Protein AF-A0A8J7J8T7-F1 (afdb_monomer_lite)

Secondary structure (DSSP, 8-state):
--------------------------------------S-----HHHHHHHHHHHHHHHS-HHHHHHHHHHHHHHTTTS-HHHHHHHHHHHHHHHT-

Foldseek 3Di:
DDDDDDDPDDDDDDDDDDDDDDDDDDDDDDPPPPPPPDPPPPPPVVVLVVLLVLLCVLVVDSVVSNVQLVVQCVVCVVDDSVVSSVVSVVVSVVVVD

Structure (mmCIF, N/CA/C/O backbone):
data_AF-A0A8J7J8T7-F1
#
_entry.id   AF-A0A8J7J8T7-F1
#
loop_
_atom_site.group_PDB
_atom_site.id
_atom_site.type_symbol
_atom_site.label_atom_id
_atom_site.label_alt_id
_atom_site.label_comp_id
_atom_site.label_asym_id
_atom_site.label_entity_id
_atom_site.label_seq_id
_atom_site.pdbx_PDB_ins_code
_atom_site.Cartn_x
_atom_site.Cartn_y
_atom_site.Cartn_z
_atom_site.occupancy
_atom_site.B_iso_or_equiv
_atom_site.auth_seq_id
_atom_site.auth_comp_id
_atom_site.auth_asym_id
_atom_site.auth_atom_id
_atom_site.pdbx_PDB_model_num
ATOM 1 N N . MET A 1 1 ? 16.157 19.737 -11.513 1.00 38.22 1 MET A N 1
ATOM 2 C CA . MET A 1 1 ? 15.101 19.174 -12.378 1.00 38.22 1 MET A CA 1
ATOM 3 C C . MET A 1 1 ? 13.889 18.863 -11.517 1.00 38.22 1 MET A C 1
ATOM 5 O O . MET A 1 1 ? 13.914 17.900 -10.766 1.00 38.22 1 MET A O 1
ATOM 9 N N . LEU A 1 2 ? 12.901 19.759 -11.533 1.00 46.69 2 LEU A N 1
ATOM 10 C CA . LEU A 1 2 ? 11.683 19.698 -10.722 1.00 46.69 2 LEU A CA 1
ATOM 11 C C . LEU A 1 2 ? 10.552 19.176 -11.610 1.00 46.69 2 LEU A C 1
ATOM 13 O O . LEU A 1 2 ? 10.173 19.848 -12.564 1.00 46.69 2 LEU A O 1
ATOM 17 N N . GLY A 1 3 ? 10.064 17.971 -11.321 1.00 41.59 3 GLY A N 1
ATOM 18 C CA . GLY A 1 3 ? 9.057 17.286 -12.126 1.00 41.59 3 GLY A CA 1
ATOM 19 C C . GLY A 1 3 ? 7.886 16.792 -11.282 1.00 41.59 3 GLY A C 1
ATOM 20 O O . GLY A 1 3 ? 7.960 15.721 -10.699 1.00 41.59 3 GLY A O 1
ATOM 21 N N . ILE A 1 4 ? 6.814 17.588 -11.280 1.00 47.59 4 ILE A N 1
ATOM 22 C CA . ILE A 1 4 ? 5.409 17.147 -11.298 1.00 47.59 4 ILE A CA 1
ATOM 23 C C . ILE A 1 4 ? 4.936 16.369 -10.051 1.00 47.59 4 ILE A C 1
ATOM 25 O O . ILE A 1 4 ? 4.730 15.158 -10.067 1.00 47.59 4 ILE A O 1
ATOM 29 N N . PHE A 1 5 ? 4.653 17.112 -8.976 1.00 44.53 5 PHE A N 1
ATOM 30 C CA . PHE A 1 5 ? 3.745 16.670 -7.914 1.00 44.53 5 PHE A CA 1
ATOM 31 C C . PHE A 1 5 ? 2.306 16.861 -8.394 1.00 44.53 5 PHE A C 1
ATOM 33 O O . PHE A 1 5 ? 1.832 17.986 -8.561 1.00 44.53 5 PHE A O 1
ATOM 40 N N . TRP A 1 6 ? 1.631 15.747 -8.660 1.00 51.50 6 TRP A N 1
ATOM 41 C CA . TRP A 1 6 ? 0.250 15.729 -9.114 1.00 51.50 6 TRP A CA 1
ATOM 42 C C . TRP A 1 6 ? -0.677 16.403 -8.094 1.00 51.50 6 TRP A C 1
ATOM 44 O O . 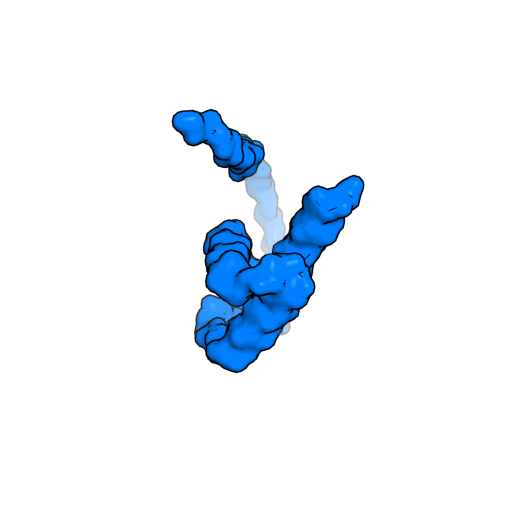TRP A 1 6 ? -0.785 16.025 -6.927 1.00 51.50 6 TRP A O 1
ATOM 54 N N . LEU A 1 7 ? -1.337 17.430 -8.606 1.00 51.16 7 LEU A N 1
ATOM 55 C CA . LEU A 1 7 ? -2.340 18.292 -8.019 1.00 51.16 7 LEU A CA 1
ATOM 56 C C . LEU A 1 7 ? -3.593 17.478 -7.632 1.00 51.16 7 LEU A C 1
ATOM 58 O O . LEU A 1 7 ? -4.456 17.219 -8.468 1.00 51.16 7 LEU A O 1
ATOM 62 N N . TRP A 1 8 ? -3.725 17.093 -6.361 1.00 51.00 8 TRP A N 1
ATOM 63 C CA . TRP A 1 8 ? -4.987 16.602 -5.782 1.00 51.00 8 TRP A CA 1
ATOM 64 C C . TRP A 1 8 ? -5.433 17.522 -4.638 1.00 51.00 8 TRP A C 1
ATOM 66 O O . TRP A 1 8 ? -5.570 17.127 -3.487 1.00 51.00 8 TRP A O 1
ATOM 76 N N . ALA A 1 9 ? -5.622 18.797 -4.971 1.00 47.22 9 ALA A N 1
ATOM 77 C CA . ALA A 1 9 ? -6.299 19.779 -4.135 1.00 47.22 9 ALA A CA 1
ATOM 78 C C . ALA A 1 9 ? -7.634 20.113 -4.808 1.00 47.22 9 ALA A C 1
ATOM 80 O O . ALA A 1 9 ? -7.730 21.047 -5.601 1.00 47.22 9 ALA A O 1
ATOM 81 N N . ARG A 1 10 ? -8.668 19.309 -4.542 1.00 40.34 10 ARG A N 1
ATOM 82 C CA . ARG A 1 10 ? -10.041 19.630 -4.945 1.00 40.34 10 ARG A CA 1
ATOM 83 C C . ARG A 1 10 ? -10.780 20.134 -3.714 1.00 40.34 10 ARG A C 1
ATOM 85 O O . ARG A 1 10 ? -11.130 19.361 -2.829 1.00 40.34 10 ARG A O 1
ATOM 92 N N . GLY A 1 11 ? -10.903 21.455 -3.639 1.00 46.94 11 GLY A N 1
ATOM 93 C CA . GLY A 1 11 ? -11.627 22.143 -2.583 1.00 46.94 11 GLY A CA 1
ATOM 94 C C . GLY A 1 11 ? -13.127 21.893 -2.667 1.00 46.94 11 GLY A C 1
ATOM 95 O O . GLY A 1 11 ? -13.685 21.894 -3.757 1.00 46.94 11 GLY A O 1
ATOM 96 N N . GLU A 1 12 ? -13.762 21.746 -1.507 1.00 45.97 12 GLU A N 1
ATOM 97 C CA . GLU A 1 12 ? -15.200 21.950 -1.320 1.00 45.97 12 GLU A CA 1
ATOM 98 C C . GLU A 1 12 ? -15.435 22.580 0.057 1.00 45.97 12 GLU A C 1
ATOM 100 O O . GLU A 1 12 ? -15.737 21.934 1.057 1.00 45.97 12 GLU A O 1
ATOM 105 N N . THR A 1 13 ? -15.249 23.896 0.111 1.00 53.19 13 THR A N 1
ATOM 106 C CA . THR A 1 13 ? -15.808 24.747 1.157 1.00 53.19 13 THR A CA 1
ATOM 107 C C . THR A 1 13 ? -17.225 25.136 0.752 1.00 53.19 13 THR A C 1
ATOM 109 O O . THR A 1 13 ? -17.391 26.015 -0.090 1.00 53.19 13 THR A O 1
ATOM 112 N N . LEU A 1 14 ? -18.251 24.557 1.374 1.00 46.75 14 LEU A N 1
ATOM 113 C CA . LEU A 1 14 ? -19.598 25.133 1.340 1.00 46.75 14 LEU A CA 1
ATOM 114 C C . LEU A 1 14 ? -20.198 25.185 2.746 1.00 46.75 14 LEU A C 1
ATOM 116 O O . LEU A 1 14 ? -20.831 24.267 3.256 1.00 46.75 14 LEU A O 1
ATOM 120 N N . LYS A 1 15 ? -19.951 26.339 3.364 1.00 51.56 15 LYS A N 1
ATOM 121 C CA . LYS A 1 15 ? -20.640 26.906 4.521 1.00 51.56 15 LYS A CA 1
ATOM 122 C C . LYS A 1 15 ? -21.918 27.592 4.003 1.00 51.56 15 LYS A C 1
ATOM 124 O O . LYS A 1 15 ? -21.784 28.496 3.184 1.00 51.56 15 LYS A O 1
ATOM 129 N N . ARG A 1 16 ? -23.110 27.216 4.490 1.00 44.50 16 ARG A N 1
ATOM 130 C CA . ARG A 1 16 ? -24.344 28.043 4.661 1.00 44.50 16 ARG A CA 1
ATOM 131 C C . ARG A 1 16 ? -25.492 27.109 5.084 1.00 44.50 16 ARG A C 1
ATOM 133 O O . ARG A 1 16 ? -25.858 26.222 4.333 1.00 44.50 16 ARG A O 1
ATOM 140 N N . GLN A 1 17 ? -25.847 27.053 6.372 1.00 47.84 17 GLN A N 1
ATOM 141 C CA . GLN A 1 17 ? -26.867 27.874 7.064 1.00 47.84 17 GLN A CA 1
ATOM 142 C C . GLN A 1 17 ? -28.280 27.780 6.463 1.00 47.84 17 GLN A C 1
ATOM 144 O O . GLN A 1 17 ? -28.476 28.202 5.330 1.00 47.84 17 GLN A O 1
ATOM 149 N N . GLY A 1 18 ? -29.265 27.330 7.264 1.00 41.84 18 GLY A N 1
ATOM 150 C CA . GLY A 1 18 ? -30.682 27.449 6.894 1.00 41.84 18 GLY A CA 1
ATOM 151 C C . GLY A 1 18 ? -31.732 26.621 7.662 1.00 41.84 18 GLY A C 1
ATOM 152 O O . GLY A 1 18 ? -32.372 25.789 7.047 1.00 41.84 18 GLY A O 1
ATOM 153 N N . ILE A 1 19 ? -31.949 26.916 8.952 1.00 49.03 19 ILE A N 1
ATOM 154 C CA . ILE A 1 19 ? -33.269 27.028 9.630 1.00 49.03 19 ILE A CA 1
ATOM 155 C C . ILE A 1 19 ? -34.146 25.770 9.897 1.00 49.03 19 ILE A C 1
ATOM 157 O O . ILE A 1 19 ? -34.708 25.138 9.012 1.00 49.03 19 ILE A O 1
ATOM 161 N N . SER A 1 20 ? -34.341 25.545 11.206 1.00 50.84 20 SER A N 1
ATOM 162 C CA . SER A 1 20 ? -35.512 25.070 11.968 1.00 50.84 20 SER A CA 1
ATOM 163 C C . SER A 1 20 ? -36.742 24.490 11.259 1.00 50.84 20 SER A C 1
ATOM 165 O O . SER A 1 20 ? -37.426 25.191 10.520 1.00 50.84 20 SER A O 1
ATOM 167 N N . ARG A 1 21 ? -37.195 23.330 11.761 1.00 46.78 21 ARG A N 1
ATOM 168 C CA . ARG A 1 21 ? -38.596 23.115 12.176 1.00 46.78 21 ARG A CA 1
ATOM 169 C C . ARG A 1 21 ? -38.672 22.080 13.300 1.00 46.78 21 ARG A C 1
ATOM 171 O O . ARG A 1 21 ? -38.215 20.951 13.166 1.00 46.78 21 ARG A O 1
ATOM 178 N N . GLN A 1 22 ? -39.224 22.527 14.424 1.00 50.53 22 GLN A N 1
ATOM 179 C CA . GLN A 1 22 ? -39.625 21.708 15.559 1.00 50.53 22 GLN A CA 1
ATOM 180 C C . GLN A 1 22 ? -40.704 20.711 15.122 1.00 50.53 22 GLN A C 1
ATOM 182 O O . GLN A 1 22 ? -41.619 21.064 14.381 1.00 50.53 22 GLN A O 1
ATOM 187 N N . GLY A 1 23 ? -40.598 19.482 15.617 1.00 46.69 23 GLY A N 1
ATOM 188 C CA . GLY A 1 23 ? -41.606 18.438 15.489 1.00 46.69 23 GLY A CA 1
ATOM 189 C C . GLY A 1 23 ? -41.495 17.511 16.690 1.00 46.69 23 GLY A C 1
ATOM 190 O O . GLY A 1 23 ? -40.714 16.565 16.697 1.00 46.69 23 GLY A O 1
ATOM 191 N N . THR A 1 24 ? -42.227 17.848 17.743 1.00 57.38 24 THR A N 1
ATOM 192 C CA . THR A 1 24 ? -42.459 17.029 18.930 1.00 57.38 24 THR A CA 1
ATOM 193 C C . THR A 1 24 ? -43.252 15.776 18.563 1.00 57.38 24 THR A C 1
ATOM 195 O O . THR A 1 24 ? -44.395 15.896 18.134 1.00 57.38 24 THR A O 1
ATOM 198 N N . ALA A 1 25 ? -42.700 14.586 18.796 1.00 48.81 25 ALA A N 1
ATOM 199 C CA . ALA A 1 25 ? -43.493 13.387 19.070 1.00 48.81 25 ALA A CA 1
ATOM 200 C C . ALA A 1 25 ? -42.617 12.326 19.742 1.00 48.81 25 ALA A C 1
ATOM 202 O O . ALA A 1 25 ? -41.641 11.830 19.182 1.00 48.81 25 ALA A O 1
ATOM 203 N N . ALA A 1 26 ? -42.973 12.004 20.980 1.00 54.28 26 ALA A N 1
ATOM 204 C CA . ALA A 1 26 ? -42.372 10.956 21.775 1.00 54.28 26 ALA A CA 1
ATOM 205 C C . ALA A 1 26 ? -42.483 9.593 21.072 1.00 54.28 26 ALA A C 1
ATOM 207 O O . ALA A 1 26 ? -43.587 9.119 20.818 1.00 54.28 26 ALA A O 1
ATOM 208 N N . VAL A 1 27 ? -41.351 8.917 20.855 1.00 57.84 27 VAL A N 1
ATOM 209 C CA . VAL A 1 27 ? -41.336 7.461 20.673 1.00 57.84 27 VAL A CA 1
ATOM 210 C C . VAL A 1 27 ? -40.350 6.831 21.645 1.00 57.84 27 VAL A C 1
ATOM 212 O O . VAL A 1 27 ? -39.130 6.967 21.591 1.00 57.84 27 VAL A O 1
ATOM 215 N N . LYS A 1 28 ? -40.997 6.144 22.573 1.00 51.94 28 LYS A N 1
ATOM 216 C CA . LYS A 1 28 ? -40.540 5.258 23.624 1.00 51.94 28 LYS A CA 1
ATOM 217 C C . LYS A 1 28 ? -39.606 4.173 23.069 1.00 51.94 28 LYS A C 1
ATOM 219 O O . LYS A 1 28 ? -39.905 3.521 22.076 1.00 51.94 28 LYS A O 1
ATOM 224 N N . TH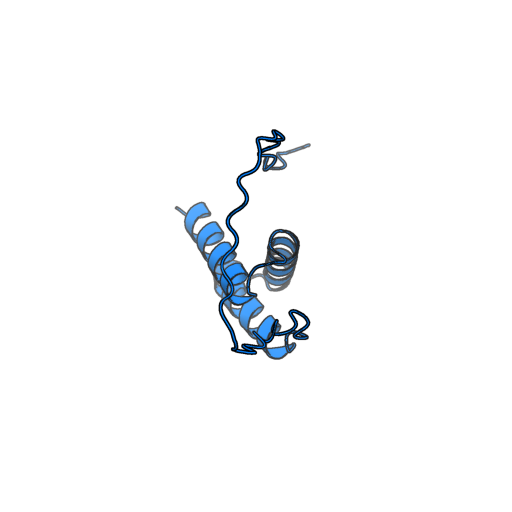R A 1 29 ? -38.520 3.929 23.803 1.00 56.62 29 THR A N 1
ATOM 225 C CA . THR A 1 29 ? -37.795 2.647 23.888 1.00 56.62 29 THR A CA 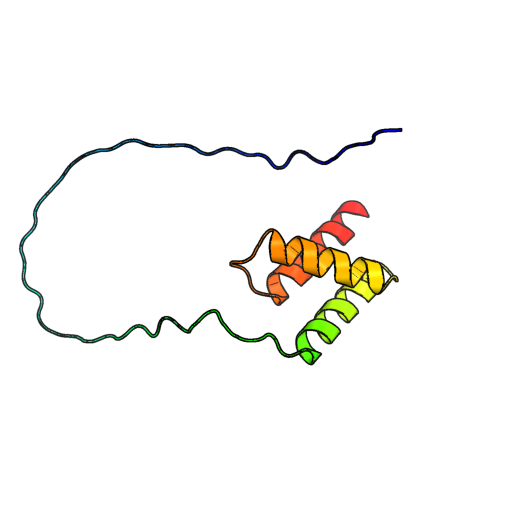1
ATOM 226 C C . THR A 1 29 ? -37.321 1.990 22.587 1.00 56.62 29 THR A C 1
AT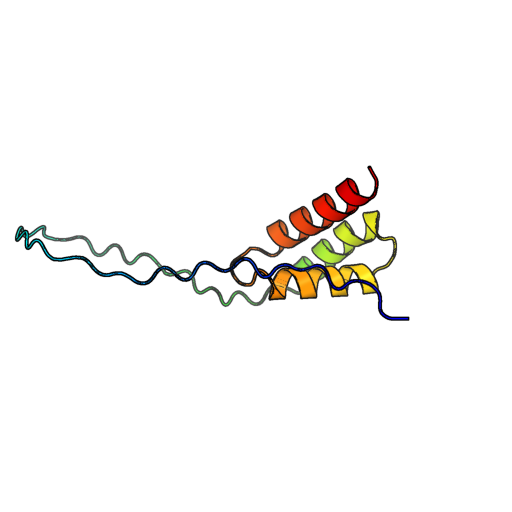OM 228 O O . THR A 1 29 ? -38.003 1.150 22.011 1.00 56.62 29 THR A O 1
ATOM 231 N N . ARG A 1 30 ? -36.024 2.132 22.301 1.00 45.81 30 ARG A N 1
ATOM 232 C CA . ARG A 1 30 ? -35.127 0.962 22.276 1.00 45.81 30 ARG A CA 1
ATOM 233 C C . ARG A 1 30 ? -33.682 1.422 22.341 1.00 45.81 30 ARG A C 1
ATOM 235 O O . ARG A 1 30 ? -33.172 2.056 21.425 1.00 45.81 30 ARG A O 1
ATOM 242 N N . ARG A 1 31 ? -33.007 1.046 23.428 1.00 54.41 31 ARG A N 1
ATOM 243 C CA . ARG A 1 31 ? -31.549 1.062 23.547 1.00 54.41 31 ARG A CA 1
ATOM 244 C C . ARG A 1 31 ? -30.953 0.149 22.470 1.00 54.41 31 ARG A C 1
ATOM 246 O O . ARG A 1 31 ? -30.606 -0.993 22.749 1.00 54.41 31 ARG A O 1
ATOM 253 N N . ARG A 1 32 ? -30.818 0.625 21.234 1.00 44.56 32 ARG A N 1
ATOM 254 C CA . ARG A 1 32 ? -29.853 0.055 20.294 1.00 44.56 32 ARG A CA 1
ATOM 255 C C . ARG A 1 32 ? -28.564 0.824 20.502 1.00 44.56 32 ARG A C 1
ATOM 257 O O . ARG A 1 32 ? -28.305 1.842 19.873 1.00 44.56 32 ARG A O 1
ATOM 264 N N . ARG A 1 33 ? -27.782 0.328 21.460 1.00 50.88 33 ARG A N 1
ATOM 265 C CA . ARG A 1 33 ? -26.358 0.620 21.577 1.00 50.88 33 ARG A CA 1
ATOM 266 C C . ARG A 1 33 ? -25.725 0.114 20.280 1.00 50.88 33 ARG A C 1
ATOM 268 O O . ARG A 1 33 ? -25.336 -1.046 20.191 1.00 50.88 33 ARG A O 1
ATOM 275 N N . VAL A 1 34 ? -25.732 0.947 19.242 1.00 52.69 34 VAL A N 1
ATOM 276 C CA . VAL A 1 34 ? -24.913 0.733 18.054 1.00 52.69 34 VAL A CA 1
ATOM 277 C C . VAL A 1 34 ? -23.498 0.825 18.583 1.00 52.69 34 VAL A C 1
ATOM 279 O O . VAL A 1 34 ? -23.029 1.904 18.933 1.00 52.69 34 VAL A O 1
ATOM 282 N N . GLN A 1 35 ? -22.882 -0.340 18.776 1.00 46.72 35 GLN A N 1
ATOM 283 C CA . GLN A 1 35 ? -21.463 -0.437 19.044 1.00 46.72 35 GLN A CA 1
ATOM 284 C C . GLN A 1 35 ? -20.773 0.331 17.922 1.00 46.72 35 GLN A C 1
ATOM 286 O O . GLN A 1 35 ? -20.687 -0.133 16.786 1.00 46.72 35 GLN A O 1
ATOM 291 N N . THR A 1 36 ? -20.305 1.529 18.241 1.00 51.47 36 THR A N 1
ATOM 292 C CA . THR A 1 36 ? -19.214 2.176 17.539 1.00 51.47 36 THR A CA 1
ATOM 293 C C . THR A 1 36 ? -18.020 1.251 17.721 1.00 51.47 36 THR A C 1
ATOM 295 O O . THR A 1 36 ? -17.269 1.345 18.688 1.00 51.47 36 THR A O 1
ATOM 298 N N . LYS A 1 37 ? -17.925 0.251 16.836 1.00 47.31 37 LYS A N 1
ATOM 299 C CA . LYS A 1 37 ? -16.820 -0.698 16.762 1.00 47.31 37 LYS A CA 1
ATOM 300 C C . LYS A 1 37 ? -15.559 0.141 16.630 1.00 47.31 37 LYS A C 1
ATOM 302 O O . LYS A 1 37 ? -15.333 0.752 15.586 1.00 47.31 37 LYS A O 1
ATOM 307 N N . GLY A 1 38 ? -14.832 0.251 17.740 1.00 44.47 38 GLY A N 1
ATOM 308 C CA . GLY A 1 38 ? -13.666 1.103 17.880 1.00 44.47 38 GLY A CA 1
ATOM 309 C C . GLY A 1 38 ? -12.730 0.869 16.708 1.00 44.47 38 GLY A C 1
ATOM 310 O O . GLY A 1 38 ? -12.187 -0.222 16.537 1.00 44.47 38 GLY A O 1
ATOM 311 N N . ARG A 1 39 ? -12.573 1.897 15.872 1.00 49.12 39 ARG A N 1
ATOM 312 C CA . ARG A 1 39 ? -11.538 1.973 14.842 1.00 49.12 39 ARG A CA 1
ATOM 313 C C . ARG A 1 39 ? -10.204 2.220 15.544 1.00 49.12 39 ARG A C 1
ATOM 315 O O . ARG A 1 39 ? -9.671 3.316 15.536 1.00 49.12 39 ARG A O 1
ATOM 322 N N . GLY A 1 40 ? -9.734 1.186 16.218 1.00 48.81 40 GLY A N 1
ATOM 323 C CA . GLY A 1 40 ? -8.424 1.085 16.848 1.00 48.81 40 GLY A CA 1
ATOM 324 C C . GLY A 1 40 ? -7.936 -0.354 16.752 1.00 48.81 40 GLY A C 1
ATOM 325 O O . GLY A 1 40 ? -7.310 -0.865 17.670 1.00 48.81 40 GLY A O 1
ATOM 326 N N . ALA A 1 41 ? -8.318 -1.051 15.676 1.00 54.72 41 ALA A N 1
ATOM 327 C CA . ALA A 1 41 ? -7.828 -2.388 15.407 1.00 54.72 41 ALA A CA 1
ATOM 328 C C . ALA A 1 41 ? -6.372 -2.252 14.971 1.00 54.72 41 ALA A C 1
ATOM 330 O O . ALA A 1 41 ? -6.099 -1.900 13.823 1.00 54.72 41 ALA A O 1
ATOM 331 N N . THR A 1 42 ? -5.453 -2.497 15.902 1.00 59.06 42 THR A N 1
ATOM 332 C CA . THR A 1 42 ? -4.049 -2.768 15.607 1.00 59.06 42 THR A CA 1
ATOM 333 C C . THR A 1 42 ? -4.013 -3.811 14.497 1.00 59.06 42 THR A C 1
ATOM 335 O O . THR A 1 42 ? -4.372 -4.971 14.706 1.00 59.06 42 THR A O 1
ATOM 338 N N . VAL A 1 43 ? -3.694 -3.376 13.279 1.00 67.31 43 VAL A N 1
ATOM 339 C CA . VAL A 1 43 ? -3.691 -4.258 12.115 1.00 67.31 43 VAL A CA 1
ATOM 340 C C . VAL A 1 43 ? -2.573 -5.265 12.340 1.00 67.31 43 VAL A C 1
ATOM 342 O O . VAL A 1 43 ? -1.417 -4.877 12.504 1.00 67.31 43 VAL A O 1
ATOM 345 N N . ALA A 1 44 ? -2.916 -6.552 12.402 1.00 78.56 44 ALA A N 1
ATOM 346 C CA . ALA A 1 44 ? -1.926 -7.586 12.661 1.00 78.56 44 ALA A CA 1
ATOM 347 C C . ALA A 1 44 ? -0.821 -7.535 11.584 1.00 78.56 44 ALA A C 1
ATOM 349 O O . ALA A 1 44 ? -1.135 -7.430 10.391 1.00 78.56 44 ALA A O 1
ATOM 350 N N . PRO A 1 45 ? 0.464 -7.650 11.960 1.00 78.56 45 PRO A N 1
ATOM 351 C CA . PRO A 1 45 ? 1.585 -7.513 11.026 1.00 78.56 45 PRO A CA 1
ATOM 352 C C . PRO A 1 45 ? 1.539 -8.535 9.876 1.00 78.56 45 PRO A C 1
ATOM 354 O O . PRO A 1 45 ? 1.987 -8.247 8.767 1.00 78.56 45 PRO A O 1
ATOM 357 N N . ALA A 1 46 ? 0.923 -9.703 10.092 1.00 84.06 46 ALA A N 1
ATOM 358 C CA . ALA A 1 46 ? 0.688 -10.709 9.054 1.00 84.06 46 ALA A CA 1
ATOM 359 C C . ALA A 1 46 ? -0.221 -10.207 7.912 1.00 84.06 46 ALA A C 1
ATOM 361 O O . ALA A 1 46 ? 0.010 -10.516 6.740 1.00 84.06 46 ALA A O 1
ATOM 362 N N . VAL A 1 47 ? -1.229 -9.390 8.236 1.00 83.88 47 VAL A N 1
ATOM 363 C CA . VAL A 1 47 ? -2.166 -8.819 7.255 1.00 83.88 47 VAL A CA 1
ATOM 364 C C . VAL A 1 47 ? -1.452 -7.780 6.393 1.00 83.88 47 VAL A C 1
ATOM 366 O O . VAL A 1 47 ? -1.621 -7.762 5.175 1.00 83.88 47 VAL A O 1
ATOM 369 N N . VAL A 1 48 ? -0.587 -6.968 7.006 1.00 85.12 48 VAL A N 1
ATOM 370 C CA . VAL A 1 48 ? 0.240 -5.984 6.293 1.00 85.12 48 VAL A CA 1
ATOM 371 C C . VAL A 1 48 ? 1.241 -6.679 5.370 1.00 85.12 48 VAL A C 1
ATOM 373 O O . VAL A 1 48 ? 1.350 -6.303 4.207 1.00 85.12 48 VAL A O 1
ATOM 376 N N . ASN A 1 49 ? 1.915 -7.738 5.828 1.00 88.56 49 ASN A N 1
ATOM 377 C CA . ASN A 1 49 ? 2.819 -8.516 4.972 1.00 88.56 49 ASN A CA 1
ATOM 378 C C . ASN A 1 49 ? 2.094 -9.132 3.766 1.00 88.56 49 ASN A C 1
ATOM 380 O O . ASN A 1 49 ? 2.610 -9.083 2.650 1.00 88.56 49 ASN A O 1
ATOM 384 N N . SER A 1 50 ? 0.881 -9.649 3.972 1.00 90.75 50 SER A N 1
ATOM 385 C CA . SER A 1 50 ? 0.057 -10.194 2.887 1.00 90.75 50 SER A CA 1
ATOM 386 C C . SER A 1 50 ? -0.344 -9.109 1.880 1.00 90.75 50 SER A C 1
ATOM 388 O O . SER A 1 50 ? -0.264 -9.321 0.672 1.00 90.75 50 SER A O 1
ATOM 390 N N . ALA A 1 51 ? -0.716 -7.919 2.360 1.00 89.06 51 ALA A N 1
ATOM 391 C CA . ALA A 1 51 ? -1.023 -6.762 1.520 1.00 89.06 51 ALA A CA 1
ATOM 392 C C . ALA A 1 51 ? 0.189 -6.294 0.696 1.00 89.06 51 ALA A C 1
ATOM 394 O O . ALA A 1 51 ? 0.077 -6.078 -0.510 1.00 89.06 51 ALA A O 1
ATOM 395 N N . VAL A 1 52 ? 1.363 -6.196 1.325 1.00 91.69 52 VAL A N 1
ATOM 396 C CA . VAL A 1 52 ? 2.614 -5.820 0.648 1.00 91.69 52 VAL A CA 1
ATOM 397 C C . VAL A 1 52 ? 3.001 -6.858 -0.406 1.00 91.69 52 VAL A C 1
ATOM 399 O O . VAL A 1 52 ? 3.424 -6.479 -1.498 1.00 91.69 52 VAL A O 1
ATOM 402 N N . SER A 1 53 ? 2.827 -8.152 -0.124 1.00 92.00 53 SER A N 1
ATOM 403 C CA . SER A 1 53 ? 3.110 -9.224 -1.085 1.00 92.00 53 SER A CA 1
ATOM 404 C C . SER A 1 53 ? 2.258 -9.093 -2.354 1.00 92.00 53 SER A C 1
ATOM 406 O O . SER A 1 53 ? 2.820 -9.103 -3.448 1.00 92.00 53 SER A O 1
ATOM 408 N N . LYS A 1 54 ? 0.947 -8.833 -2.220 1.00 91.38 54 LYS A N 1
ATOM 409 C CA . LYS A 1 54 ? 0.039 -8.605 -3.363 1.00 91.38 54 LYS A CA 1
ATOM 410 C C . LYS A 1 54 ? 0.484 -7.443 -4.258 1.00 91.38 54 LYS A C 1
ATOM 412 O O . LYS A 1 54 ? 0.447 -7.557 -5.476 1.00 91.38 54 LYS A O 1
ATOM 417 N N . ILE A 1 55 ? 0.913 -6.328 -3.665 1.00 90.81 55 ILE A N 1
ATOM 418 C CA . ILE A 1 55 ? 1.388 -5.154 -4.421 1.00 90.81 55 ILE A CA 1
ATOM 419 C C . ILE A 1 55 ? 2.742 -5.455 -5.083 1.00 90.81 55 ILE A C 1
ATOM 421 O O . ILE A 1 55 ? 2.994 -5.040 -6.215 1.00 90.81 55 ILE A O 1
ATOM 425 N N . THR A 1 56 ? 3.589 -6.235 -4.409 1.00 93.25 56 THR A N 1
ATOM 426 C CA . THR A 1 56 ? 4.920 -6.617 -4.908 1.00 93.25 56 THR A CA 1
ATOM 427 C C . THR A 1 56 ? 4.842 -7.467 -6.171 1.00 93.25 56 THR A C 1
ATOM 429 O O . THR A 1 56 ? 5.722 -7.349 -7.015 1.00 93.25 56 THR A O 1
ATOM 432 N N . THR A 1 57 ? 3.772 -8.238 -6.373 1.00 92.62 57 THR A N 1
ATOM 433 C CA . THR A 1 57 ? 3.514 -8.939 -7.644 1.00 92.62 57 THR A CA 1
ATOM 434 C C . THR A 1 57 ? 3.469 -7.992 -8.849 1.00 92.62 57 THR A C 1
ATOM 436 O O . THR A 1 57 ? 3.824 -8.387 -9.952 1.00 92.62 57 THR A O 1
ATOM 439 N N . TYR A 1 58 ? 3.068 -6.732 -8.654 1.00 90.38 58 TYR A N 1
ATOM 440 C CA . TYR A 1 58 ? 2.994 -5.743 -9.730 1.00 90.38 58 TYR A CA 1
ATOM 441 C C . TYR A 1 58 ? 4.261 -4.890 -9.807 1.00 90.38 58 TYR A C 1
ATOM 443 O O . TYR A 1 58 ? 4.800 -4.682 -10.894 1.00 90.38 58 TYR A O 1
ATOM 451 N N . THR A 1 59 ? 4.759 -4.394 -8.674 1.00 90.44 59 THR A N 1
ATOM 452 C CA . THR A 1 59 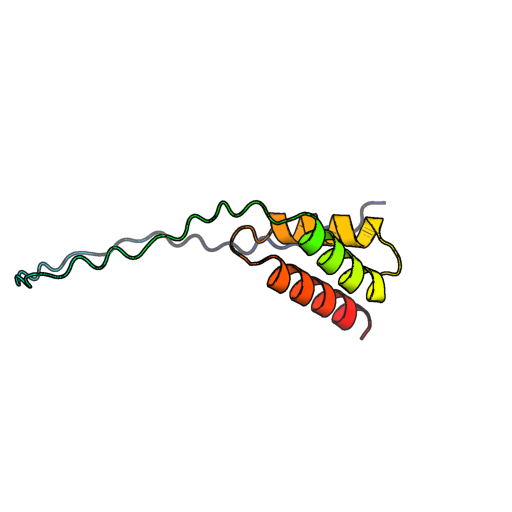? 5.921 -3.486 -8.637 1.00 90.44 59 THR A CA 1
ATOM 453 C C . THR A 1 59 ? 7.261 -4.211 -8.747 1.00 90.44 59 THR A C 1
ATOM 455 O O . THR A 1 59 ? 8.251 -3.586 -9.114 1.00 90.44 59 THR A O 1
ATOM 458 N N . HIS A 1 60 ? 7.309 -5.503 -8.408 1.00 90.75 60 HIS A N 1
ATOM 459 C CA . HIS A 1 60 ? 8.522 -6.314 -8.234 1.00 90.75 60 HIS A CA 1
ATOM 460 C C . HIS A 1 60 ? 9.525 -5.740 -7.216 1.00 90.75 60 HIS A C 1
ATOM 462 O O . HIS A 1 60 ? 10.662 -6.195 -7.132 1.00 90.75 60 HIS A O 1
ATOM 468 N N . ASN A 1 61 ? 9.108 -4.760 -6.405 1.00 93.06 61 ASN A N 1
ATOM 469 C CA . ASN A 1 61 ? 9.943 -4.126 -5.393 1.00 93.06 61 ASN A CA 1
ATOM 470 C C . ASN A 1 61 ? 9.167 -3.983 -4.078 1.00 93.06 61 ASN A C 1
ATOM 472 O O . ASN A 1 61 ? 8.212 -3.209 -3.970 1.00 93.06 61 ASN A O 1
ATOM 476 N N . ARG A 1 62 ? 9.609 -4.725 -3.057 1.00 91.31 62 ARG A N 1
ATOM 477 C CA . ARG A 1 62 ? 8.945 -4.788 -1.750 1.00 91.31 62 ARG A CA 1
ATOM 478 C C . ARG A 1 62 ? 8.976 -3.455 -0.998 1.00 91.31 62 ARG A C 1
ATOM 480 O O . ARG A 1 62 ? 7.990 -3.110 -0.348 1.00 91.31 62 ARG A O 1
ATOM 487 N N . GLU A 1 63 ? 10.073 -2.704 -1.084 1.00 92.19 63 GLU A N 1
ATOM 488 C CA . GLU A 1 63 ? 10.194 -1.400 -0.422 1.00 92.19 63 GLU A CA 1
ATOM 489 C C . GLU A 1 63 ? 9.236 -0.378 -1.032 1.00 92.19 63 GLU A C 1
ATOM 491 O O . GLU A 1 63 ? 8.543 0.339 -0.308 1.00 92.19 63 GLU A O 1
ATOM 496 N N . VAL A 1 64 ? 9.136 -0.358 -2.364 1.00 92.38 64 VAL A N 1
ATOM 497 C CA . VAL A 1 64 ? 8.187 0.504 -3.079 1.00 92.38 64 VAL A CA 1
ATOM 498 C C . VAL A 1 64 ? 6.751 0.136 -2.705 1.00 92.38 64 VAL A C 1
ATOM 500 O O . VAL A 1 64 ? 5.961 1.019 -2.377 1.00 92.38 64 VAL A O 1
ATOM 503 N N . SER A 1 65 ? 6.424 -1.157 -2.653 1.00 92.31 65 SER A N 1
ATOM 504 C CA . SER A 1 65 ? 5.104 -1.641 -2.228 1.00 92.31 65 SER A CA 1
ATOM 505 C C . SER A 1 65 ? 4.721 -1.177 -0.821 1.00 92.31 65 SER A C 1
ATOM 507 O O . SER A 1 65 ? 3.594 -0.730 -0.604 1.00 92.31 65 SER A O 1
ATOM 509 N N . ALA A 1 66 ? 5.650 -1.255 0.137 1.00 92.88 66 ALA A N 1
ATOM 510 C CA . ALA A 1 66 ? 5.413 -0.806 1.507 1.00 92.88 66 ALA A CA 1
ATOM 511 C C . ALA A 1 66 ? 5.184 0.713 1.581 1.00 92.88 66 ALA A C 1
ATOM 513 O O . ALA A 1 66 ? 4.241 1.159 2.240 1.00 92.88 66 ALA A O 1
ATOM 514 N N . ARG A 1 67 ? 5.992 1.504 0.859 1.00 93.12 67 ARG A N 1
ATOM 515 C CA . ARG A 1 67 ? 5.837 2.967 0.790 1.00 93.12 67 ARG A CA 1
ATOM 516 C C . ARG A 1 67 ? 4.506 3.370 0.154 1.00 93.12 67 ARG A C 1
ATOM 518 O O . ARG A 1 67 ? 3.828 4.246 0.684 1.00 93.12 67 ARG A O 1
ATOM 525 N N . LEU A 1 68 ? 4.098 2.704 -0.929 1.00 92.75 68 LEU A N 1
ATOM 526 C CA . LEU A 1 68 ? 2.807 2.942 -1.586 1.00 92.75 68 LEU A CA 1
ATOM 527 C C . LEU A 1 68 ? 1.630 2.629 -0.661 1.00 92.75 68 LEU A C 1
ATOM 529 O O . LEU A 1 68 ? 0.687 3.418 -0.569 1.00 92.75 68 LEU A O 1
ATOM 533 N N . LEU A 1 69 ? 1.697 1.503 0.054 1.00 92.69 69 LEU A N 1
ATOM 534 C CA . LEU A 1 69 ? 0.665 1.117 1.010 1.00 92.69 69 LEU A CA 1
ATOM 535 C C . LEU A 1 69 ? 0.553 2.132 2.151 1.00 92.69 69 LEU A C 1
ATOM 537 O O . LEU A 1 69 ? -0.554 2.557 2.480 1.00 92.69 69 LEU A O 1
ATOM 541 N N . GLN A 1 70 ? 1.683 2.566 2.713 1.00 92.00 70 GLN A N 1
ATOM 542 C CA . GLN A 1 70 ? 1.708 3.571 3.773 1.00 92.00 70 GLN A CA 1
ATOM 543 C C . GLN A 1 70 ? 1.158 4.920 3.291 1.00 92.00 70 GLN A C 1
ATOM 545 O O . GLN A 1 70 ? 0.288 5.489 3.949 1.00 92.00 70 GLN A O 1
ATOM 550 N N . ALA A 1 71 ? 1.609 5.410 2.134 1.00 91.50 71 ALA A N 1
ATOM 551 C CA . ALA A 1 71 ? 1.145 6.674 1.564 1.00 91.50 71 ALA A CA 1
ATOM 552 C C . ALA A 1 71 ? -0.368 6.656 1.287 1.00 91.50 71 ALA A C 1
ATOM 554 O O . ALA A 1 71 ? -1.082 7.588 1.655 1.00 91.50 71 ALA A O 1
ATOM 555 N N . THR A 1 72 ? -0.875 5.560 0.716 1.00 92.69 72 THR A N 1
ATOM 556 C CA . THR A 1 72 ? -2.308 5.393 0.421 1.00 92.69 72 THR A CA 1
ATOM 557 C C . THR A 1 72 ? -3.134 5.302 1.701 1.00 92.69 72 THR A C 1
ATOM 559 O O . THR A 1 72 ? -4.199 5.910 1.796 1.00 92.69 72 THR A O 1
ATOM 562 N N . HIS A 1 73 ? -2.640 4.592 2.718 1.00 90.31 73 HIS A N 1
ATOM 563 C CA . HIS A 1 73 ? -3.322 4.496 4.005 1.00 90.31 73 HIS A CA 1
ATOM 564 C C . HIS A 1 73 ? -3.386 5.849 4.727 1.00 90.31 73 HIS A C 1
ATOM 566 O O . HIS A 1 73 ? -4.430 6.206 5.272 1.00 90.31 73 HIS A O 1
ATOM 572 N N . LEU A 1 74 ? -2.308 6.638 4.672 1.00 90.94 74 LEU A N 1
ATOM 573 C CA . LEU A 1 74 ? -2.276 7.994 5.226 1.00 90.94 74 LEU A CA 1
ATOM 574 C C . LEU A 1 74 ? -3.210 8.955 4.481 1.00 90.94 74 LEU A C 1
ATOM 576 O O . LEU A 1 74 ? -3.840 9.791 5.123 1.00 90.94 74 LEU A O 1
ATOM 580 N N . ALA A 1 75 ? -3.341 8.821 3.160 1.00 91.44 75 ALA A N 1
ATOM 581 C CA . ALA A 1 75 ? -4.293 9.600 2.367 1.00 91.44 75 ALA A CA 1
ATOM 582 C C . ALA A 1 75 ? -5.757 9.183 2.618 1.00 91.44 75 ALA A C 1
ATOM 584 O O . ALA A 1 75 ? -6.679 9.986 2.469 1.00 91.44 75 ALA A O 1
ATOM 585 N N . HIS A 1 76 ? -5.983 7.930 3.025 1.00 89.81 76 HIS A N 1
ATOM 586 C CA . HIS A 1 76 ? -7.309 7.336 3.175 1.00 89.81 76 HIS A CA 1
ATOM 587 C C . HIS A 1 76 ? -7.506 6.664 4.543 1.00 89.81 76 HIS A C 1
ATOM 589 O O . HIS A 1 76 ? -7.963 5.524 4.628 1.00 89.81 76 HIS A O 1
ATOM 595 N N . GLN A 1 77 ? -7.248 7.398 5.631 1.00 83.94 77 GLN A N 1
ATOM 596 C CA . GLN A 1 77 ? -7.291 6.885 7.016 1.00 83.94 77 GLN A CA 1
ATOM 597 C C . GLN A 1 77 ? -8.654 6.303 7.446 1.00 83.94 77 GLN A C 1
ATOM 599 O O . GLN A 1 77 ? -8.749 5.558 8.417 1.00 83.94 77 GLN A O 1
ATOM 604 N N . GLY A 1 78 ? -9.735 6.627 6.726 1.00 87.12 78 GLY A N 1
ATOM 605 C CA . GLY A 1 78 ? -11.074 6.077 6.963 1.00 87.12 78 GLY A CA 1
ATOM 606 C C . GLY A 1 78 ? -11.377 4.763 6.232 1.00 87.12 78 GLY A C 1
ATOM 607 O O . GLY A 1 78 ? -12.473 4.218 6.406 1.00 87.12 78 GLY A O 1
ATOM 608 N N . ARG A 1 79 ? -10.461 4.276 5.387 1.00 90.50 79 ARG A N 1
ATOM 609 C CA . ARG A 1 79 ? -10.641 3.089 4.541 1.00 90.50 79 ARG A CA 1
ATOM 610 C C . ARG A 1 79 ? -9.920 1.873 5.118 1.00 90.50 79 ARG A C 1
ATOM 612 O O . ARG A 1 79 ? -8.995 1.987 5.917 1.00 90.50 79 ARG A O 1
ATOM 619 N N . SER A 1 80 ? -10.384 0.691 4.723 1.00 90.06 80 SER A N 1
ATOM 620 C CA . SER A 1 80 ? -9.742 -0.572 5.079 1.00 90.06 80 SER A CA 1
ATOM 621 C C . SER A 1 80 ? -8.403 -0.724 4.354 1.00 90.06 80 SER A C 1
ATOM 623 O O . SER A 1 80 ? -8.191 -0.170 3.274 1.00 90.06 80 SER A O 1
ATOM 625 N N . LEU A 1 81 ? -7.504 -1.516 4.944 1.00 89.12 81 LEU A N 1
ATOM 626 C CA . LEU A 1 81 ? -6.228 -1.875 4.323 1.00 89.12 81 LEU A CA 1
ATOM 627 C C . LEU A 1 81 ? -6.443 -2.559 2.960 1.00 89.12 81 LEU A C 1
ATOM 629 O O . LEU A 1 81 ? -5.732 -2.272 2.008 1.00 89.12 81 LEU A O 1
ATOM 633 N N . ASP A 1 82 ? -7.460 -3.417 2.871 1.00 90.38 82 ASP A N 1
ATOM 634 C CA . ASP A 1 82 ? -7.846 -4.129 1.650 1.00 90.38 82 ASP A CA 1
ATOM 635 C C . ASP A 1 82 ? -8.234 -3.167 0.514 1.00 90.38 82 ASP A C 1
ATOM 637 O O . ASP A 1 82 ? -7.657 -3.229 -0.567 1.00 90.38 82 ASP A O 1
ATOM 641 N N . TRP A 1 83 ? -9.071 -2.165 0.812 1.00 93.44 83 TRP A N 1
ATOM 642 C CA . TRP A 1 83 ? -9.420 -1.114 -0.148 1.00 93.44 83 TRP A CA 1
ATOM 643 C C . TRP A 1 83 ? -8.181 -0.346 -0.634 1.00 93.44 83 TRP A C 1
ATOM 645 O O . TRP A 1 83 ? -8.079 -0.005 -1.811 1.00 93.44 83 TRP A O 1
ATOM 655 N N . CYS A 1 84 ? -7.213 -0.086 0.257 1.00 93.38 84 CYS A N 1
ATOM 656 C CA . CYS A 1 84 ? -5.963 0.580 -0.123 1.00 93.38 84 CYS A CA 1
ATOM 657 C C . CYS A 1 84 ? -5.148 -0.280 -1.101 1.00 93.38 84 CYS A C 1
ATOM 659 O O . CYS A 1 84 ? -4.603 0.252 -2.064 1.00 93.38 84 CYS A O 1
ATOM 661 N N . VAL A 1 85 ? -5.090 -1.599 -0.887 1.00 93.94 85 VAL A N 1
ATOM 662 C CA . VAL A 1 85 ? -4.409 -2.538 -1.793 1.00 93.94 85 VAL A CA 1
ATOM 663 C C . VAL A 1 85 ? -5.075 -2.553 -3.165 1.00 93.94 85 VAL A C 1
ATOM 665 O O . VAL A 1 85 ? -4.382 -2.396 -4.169 1.00 93.94 85 VAL A O 1
ATOM 668 N N . GLU A 1 86 ? -6.401 -2.691 -3.220 1.00 94.56 86 GLU A N 1
ATOM 669 C CA . GLU A 1 86 ? -7.148 -2.674 -4.484 1.00 94.56 86 GLU A CA 1
ATOM 670 C C . GLU A 1 86 ? -6.937 -1.366 -5.249 1.00 94.56 86 GLU A C 1
ATOM 672 O O . GLU A 1 86 ? -6.683 -1.381 -6.454 1.00 94.56 86 GLU A O 1
ATOM 677 N N . LYS A 1 87 ? -6.965 -0.229 -4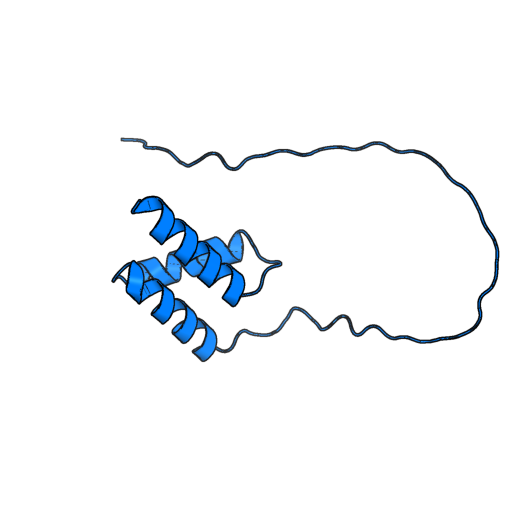.542 1.00 94.38 87 LYS A N 1
ATOM 678 C CA . LYS A 1 87 ? -6.720 1.087 -5.137 1.00 94.38 87 LYS A CA 1
ATOM 679 C C . LYS A 1 87 ? -5.321 1.184 -5.752 1.00 94.38 87 LYS A C 1
ATOM 681 O O . LYS A 1 87 ? -5.199 1.670 -6.875 1.00 94.38 87 LYS A O 1
ATOM 686 N N . ILE A 1 88 ? -4.290 0.709 -5.051 1.00 94.56 88 ILE A N 1
ATOM 687 C CA . ILE A 1 88 ? -2.907 0.713 -5.555 1.00 94.56 88 ILE A CA 1
ATOM 688 C C . ILE A 1 88 ? -2.786 -0.171 -6.797 1.00 94.56 88 ILE A C 1
ATOM 690 O O . ILE A 1 88 ? -2.237 0.271 -7.802 1.00 94.56 88 ILE A O 1
ATOM 694 N N . ILE A 1 89 ? -3.322 -1.395 -6.757 1.00 93.56 89 ILE A N 1
ATOM 695 C CA . ILE A 1 89 ? -3.282 -2.316 -7.902 1.00 93.56 89 ILE A CA 1
ATOM 696 C C . ILE A 1 89 ? -3.999 -1.699 -9.106 1.00 93.56 89 ILE A C 1
ATOM 698 O O . ILE A 1 89 ? -3.459 -1.717 -10.209 1.00 93.56 89 ILE A O 1
ATOM 702 N N . HIS A 1 90 ? -5.176 -1.106 -8.902 1.00 94.12 90 HIS A N 1
ATOM 703 C CA . HIS A 1 90 ? -5.911 -0.433 -9.969 1.00 94.12 90 HIS A CA 1
ATOM 704 C C . HIS A 1 90 ? -5.098 0.710 -10.595 1.00 94.12 90 HIS A C 1
ATOM 706 O O . HIS A 1 90 ? -5.084 0.846 -11.816 1.00 94.12 90 HIS A O 1
ATOM 712 N N . ASP A 1 91 ? -4.420 1.534 -9.791 1.00 92.19 91 ASP A N 1
ATOM 713 C CA . ASP A 1 91 ? -3.568 2.611 -10.312 1.00 92.19 91 ASP A CA 1
ATOM 714 C C . ASP A 1 91 ? -2.367 2.068 -11.102 1.00 92.19 91 ASP A C 1
ATOM 716 O O . ASP A 1 91 ? -2.116 2.535 -12.209 1.00 92.19 91 ASP A O 1
ATOM 720 N N . LEU A 1 92 ? -1.698 1.023 -10.598 1.00 91.56 92 LEU A N 1
ATOM 721 C CA . LEU A 1 92 ? -0.577 0.367 -11.286 1.00 91.56 92 LEU A CA 1
ATOM 722 C C . LEU A 1 92 ? -0.992 -0.288 -12.609 1.00 91.56 92 LEU A C 1
ATOM 724 O O . LEU A 1 92 ? -0.245 -0.246 -13.583 1.00 91.56 92 LEU A O 1
ATOM 728 N N . VAL A 1 93 ? -2.165 -0.922 -12.652 1.00 92.50 93 VAL A N 1
ATOM 729 C CA . VAL A 1 93 ? -2.695 -1.539 -13.877 1.00 92.50 93 VAL A CA 1
ATOM 730 C C . VAL A 1 93 ? -3.123 -0.471 -14.880 1.00 92.50 93 VAL A C 1
ATOM 732 O O . VAL A 1 93 ? -2.914 -0.653 -16.077 1.00 92.50 93 VAL A O 1
ATOM 735 N N . ARG A 1 94 ? -3.705 0.638 -14.407 1.00 92.75 94 ARG A N 1
ATOM 736 C CA . ARG A 1 94 ? -4.108 1.763 -15.256 1.00 92.75 94 ARG A CA 1
ATOM 737 C C . ARG A 1 94 ? -2.908 2.445 -15.905 1.00 92.75 94 ARG A C 1
ATOM 739 O O . ARG A 1 94 ? -2.985 2.735 -17.084 1.00 92.75 94 ARG A O 1
ATOM 746 N N . ASP A 1 95 ? -1.836 2.685 -15.155 1.00 89.44 95 ASP A N 1
ATOM 747 C CA . ASP A 1 95 ? -0.619 3.345 -15.657 1.00 89.44 95 ASP A CA 1
ATOM 748 C C . ASP A 1 95 ? 0.106 2.529 -16.744 1.00 89.44 95 ASP A C 1
ATOM 750 O O . ASP A 1 95 ? 0.809 3.071 -17.588 1.00 89.44 95 ASP A O 1
ATOM 754 N N . ARG A 1 96 ? -0.095 1.206 -16.753 1.00 82.19 96 ARG A N 1
ATOM 755 C CA . ARG A 1 96 ? 0.475 0.292 -17.756 1.00 82.19 96 ARG A CA 1
ATOM 756 C C . ARG A 1 96 ? -0.346 0.162 -19.040 1.00 82.19 96 ARG A C 1
ATOM 758 O O . ARG A 1 96 ? 0.103 -0.547 -19.941 1.00 82.19 96 ARG A O 1
ATOM 765 N N . ARG A 1 97 ? -1.546 0.741 -19.098 1.00 75.00 97 ARG A N 1
ATOM 766 C CA . ARG A 1 97 ? -2.410 0.741 -20.287 1.00 75.00 97 ARG A CA 1
ATOM 767 C C . ARG A 1 97 ? -2.294 2.065 -21.019 1.00 75.00 97 ARG A C 1
ATOM 769 O O . ARG A 1 97 ? -2.252 2.000 -22.263 1.00 75.00 97 ARG A O 1
#

Sequence (97 aa):
MLGIFWLWARGETLKRQGISRQGTAAVKTRRRRVQTKGRGATVAPAVVNSAVSKITTYTHNREVSARLLQATHLAHQGRSLDWCVEKIIHDLVRDRR

Radius of gyration: 21.31 Å; chains: 1; bounding box: 59×39×44 Å

pLDDT: mean 72.15, std 20.8, range [38.22, 94.56]